Protein AF-A0A0M9AFN8-F1 (afdb_monomer_lite)

pLDDT: mean 87.75, std 12.38, range [36.56, 97.19]

Sequence (89 aa):
MLRGDDPQALLNWAEEYWPVIRDALLNPDDWDDQEWLSEVSELGHLYGLLKRARPTTPEERERLSRLVEDIRAVVSRYGLEPPKLPEGI

Foldseek 3Di:
DPDQDALVVLLVVLVVLPVLLLCLLVPVVVDDPVSSVVSVVCLVVSLVSLQSSPDDDPVSVVSSVVSQVVQCVRCVVVVDDTRDHHPPD

Secondary structure (DSSP, 8-state):
------HHHHHHHHHHHHHHHHHHHH-GGGS-HHHHHHHHHTHHHHHHHHHH----SHHHHHHHHHHHHHHHHHHGGGTPPPPPPPTT-

Radius of gyration: 13.6 Å; chains: 1; bounding box: 33×21×44 Å

Organism: Thermus aquaticus (NCBI:txid271)

Structure (mmCIF, N/CA/C/O backbone):
data_AF-A0A0M9AFN8-F1
#
_entry.id   AF-A0A0M9AFN8-F1
#
loop_
_atom_site.group_PDB
_atom_site.id
_atom_site.type_symbol
_atom_site.label_atom_id
_atom_site.label_alt_id
_atom_site.label_comp_id
_atom_site.label_asym_id
_atom_site.label_entity_id
_atom_site.label_seq_id
_atom_site.pdbx_PDB_ins_code
_atom_site.Cartn_x
_atom_site.Cartn_y
_atom_site.Cartn_z
_atom_site.occupancy
_atom_site.B_iso_or_equiv
_atom_site.auth_seq_id
_atom_site.auth_comp_id
_atom_site.auth_asym_id
_atom_site.auth_atom_id
_atom_site.pdbx_PDB_model_num
ATOM 1 N N . MET A 1 1 ? 9.840 2.471 25.805 1.00 36.56 1 MET A N 1
ATOM 2 C CA . MET A 1 1 ? 8.648 1.664 25.475 1.00 36.56 1 MET A CA 1
ATOM 3 C C . MET A 1 1 ? 8.041 2.270 24.226 1.00 36.56 1 MET A C 1
ATOM 5 O O . MET A 1 1 ? 7.437 3.330 24.324 1.00 36.56 1 MET A O 1
ATOM 9 N N . LEU A 1 2 ? 8.300 1.685 23.054 1.00 45.59 2 LEU A N 1
ATOM 10 C CA . LEU A 1 2 ? 7.596 2.073 21.833 1.00 45.59 2 LEU A CA 1
ATOM 11 C C . LEU A 1 2 ? 6.132 1.690 22.064 1.00 45.59 2 LEU A C 1
ATOM 13 O O . LEU A 1 2 ? 5.829 0.507 22.219 1.00 45.59 2 LEU A O 1
ATOM 17 N N . ARG A 1 3 ? 5.269 2.700 22.248 1.00 48.44 3 ARG A N 1
ATOM 18 C CA . ARG A 1 3 ? 3.811 2.532 22.242 1.00 48.44 3 ARG A CA 1
ATOM 19 C C . ARG A 1 3 ? 3.481 1.631 21.057 1.00 48.44 3 ARG A C 1
ATOM 21 O O . ARG A 1 3 ? 4.014 1.878 19.980 1.00 48.44 3 ARG A O 1
ATOM 28 N N . GLY A 1 4 ? 2.667 0.596 21.280 1.00 51.94 4 GLY A N 1
ATOM 29 C CA . GLY A 1 4 ? 2.112 -0.193 20.182 1.00 51.94 4 GLY A CA 1
ATOM 30 C C . GLY A 1 4 ? 1.627 0.775 19.114 1.00 51.94 4 GLY A C 1
ATOM 31 O O . GLY A 1 4 ? 0.946 1.741 19.462 1.00 51.94 4 GLY A O 1
ATOM 32 N N . ASP A 1 5 ? 2.132 0.605 17.895 1.00 70.69 5 ASP A N 1
ATOM 33 C CA . ASP A 1 5 ? 2.013 1.619 16.856 1.00 70.69 5 ASP A CA 1
ATOM 34 C C . ASP A 1 5 ? 0.551 2.010 16.692 1.00 70.69 5 ASP A C 1
ATOM 36 O O . ASP A 1 5 ? -0.308 1.141 16.537 1.00 70.69 5 ASP A O 1
ATOM 40 N N . ASP A 1 6 ? 0.280 3.307 16.787 1.00 86.69 6 ASP A N 1
ATOM 41 C CA . ASP A 1 6 ? -1.061 3.836 16.609 1.00 86.69 6 ASP A CA 1
ATOM 42 C C . ASP A 1 6 ? -1.563 3.460 15.200 1.00 86.69 6 ASP A C 1
ATOM 44 O O . ASP A 1 6 ? -0.926 3.855 14.215 1.00 86.69 6 ASP A O 1
ATOM 48 N N . PRO A 1 7 ? -2.662 2.686 15.085 1.00 86.12 7 PRO A N 1
ATOM 49 C CA . PRO A 1 7 ? -3.269 2.306 13.812 1.00 86.12 7 PRO A CA 1
ATOM 50 C C . PRO A 1 7 ? -3.420 3.477 12.846 1.00 86.12 7 PRO A C 1
ATOM 52 O O . PRO A 1 7 ? -3.072 3.355 11.672 1.00 86.12 7 PRO A O 1
ATOM 55 N N . GLN A 1 8 ? -3.863 4.633 13.347 1.00 90.25 8 GLN A N 1
ATOM 56 C CA . GLN A 1 8 ? -4.016 5.828 12.526 1.00 90.25 8 GLN A CA 1
ATOM 57 C C . GLN A 1 8 ? -2.684 6.349 12.001 1.00 90.25 8 GLN A C 1
ATOM 59 O O . GLN A 1 8 ? -2.580 6.634 10.812 1.00 90.25 8 GLN A O 1
ATOM 64 N N . ALA A 1 9 ? -1.660 6.453 12.850 1.00 91.06 9 ALA A N 1
ATOM 65 C CA . ALA A 1 9 ? -0.343 6.918 12.426 1.00 91.06 9 ALA A CA 1
ATOM 66 C C . ALA A 1 9 ? 0.260 6.015 11.339 1.00 91.06 9 ALA A C 1
ATOM 68 O O . ALA A 1 9 ? 0.796 6.516 10.353 1.00 91.06 9 ALA A O 1
ATOM 69 N N . LEU A 1 10 ? 0.120 4.693 11.483 1.00 91.69 10 LEU A N 1
ATOM 70 C CA . LEU A 1 10 ? 0.594 3.741 10.478 1.00 91.69 10 LEU A CA 1
ATOM 71 C C . LEU A 1 10 ? -0.165 3.848 9.155 1.00 91.69 10 LEU A C 1
ATOM 73 O O . LEU A 1 10 ? 0.458 3.773 8.098 1.00 91.69 10 LEU A O 1
ATOM 77 N N . LEU A 1 11 ? -1.489 4.023 9.203 1.00 92.50 11 LEU A N 1
ATOM 78 C CA . LEU A 1 11 ? -2.292 4.230 7.998 1.00 92.50 11 LEU A CA 1
ATOM 79 C C . LEU A 1 11 ? -1.948 5.552 7.318 1.00 92.50 11 LEU A C 1
ATOM 81 O O . LEU A 1 11 ? -1.780 5.564 6.106 1.00 92.50 11 LEU A O 1
ATOM 85 N N . ASN A 1 12 ? -1.766 6.630 8.083 1.00 93.44 12 ASN A N 1
ATOM 86 C CA . ASN A 1 12 ? -1.370 7.928 7.540 1.00 93.44 12 ASN A CA 1
ATOM 87 C C . ASN A 1 12 ? -0.027 7.831 6.804 1.00 93.44 12 ASN A C 1
ATOM 89 O O . ASN A 1 12 ? 0.082 8.305 5.680 1.00 93.44 12 ASN A O 1
ATOM 93 N N . TRP A 1 13 ? 0.971 7.167 7.398 1.00 92.88 13 TRP A N 1
ATOM 94 C CA . TRP A 1 13 ? 2.255 6.945 6.728 1.00 92.88 13 TRP A CA 1
ATOM 95 C C . TRP A 1 13 ? 2.090 6.104 5.464 1.00 92.88 13 TRP A C 1
ATOM 97 O O . TRP A 1 13 ? 2.622 6.452 4.418 1.00 92.88 13 TRP A O 1
ATOM 107 N N . ALA A 1 14 ? 1.325 5.014 5.531 1.00 93.75 14 ALA A N 1
ATOM 108 C CA . ALA A 1 14 ? 1.103 4.161 4.370 1.00 93.75 14 ALA A CA 1
ATOM 109 C C . ALA A 1 14 ? 0.403 4.906 3.214 1.00 93.75 14 ALA A C 1
ATOM 111 O O . ALA A 1 14 ? 0.765 4.717 2.054 1.00 93.75 14 ALA A O 1
ATOM 112 N N . GLU A 1 15 ? -0.566 5.766 3.528 1.00 95.00 15 GLU A N 1
ATOM 113 C CA . GLU A 1 15 ? -1.270 6.620 2.564 1.00 95.00 15 GLU A CA 1
ATOM 114 C C . GLU A 1 15 ? -0.387 7.742 1.997 1.00 95.00 15 GLU A C 1
ATOM 116 O O . GLU A 1 15 ? -0.622 8.174 0.872 1.00 95.00 15 GLU A O 1
ATOM 121 N N . GLU A 1 16 ? 0.631 8.191 2.734 1.00 94.19 16 GLU A N 1
ATOM 122 C CA . GLU A 1 16 ? 1.618 9.172 2.264 1.00 94.19 16 GLU A CA 1
ATOM 123 C C . GLU A 1 16 ? 2.654 8.539 1.323 1.00 94.19 16 GLU A C 1
ATOM 125 O O . GLU A 1 16 ? 2.966 9.109 0.280 1.00 94.19 16 GLU A O 1
ATOM 130 N N . TYR A 1 17 ? 3.140 7.334 1.644 1.00 91.31 17 TYR A N 1
ATOM 131 C CA . TYR A 1 17 ? 4.121 6.618 0.819 1.00 91.31 17 TYR A CA 1
ATOM 132 C C . TYR A 1 17 ? 3.529 6.079 -0.486 1.00 91.31 17 TYR A C 1
ATOM 134 O O . TYR A 1 17 ? 4.175 6.110 -1.534 1.00 91.31 17 TYR A O 1
ATOM 142 N N . TRP A 1 18 ? 2.306 5.545 -0.437 1.00 95.94 18 TRP A N 1
ATOM 143 C CA . TRP A 1 18 ? 1.754 4.786 -1.556 1.00 95.94 18 TRP A CA 1
ATOM 144 C C . TRP A 1 18 ? 1.653 5.556 -2.887 1.00 95.94 18 TRP A C 1
ATOM 146 O O . TRP A 1 18 ? 2.029 4.975 -3.904 1.00 95.94 18 TRP A O 1
ATOM 156 N N . PRO A 1 19 ? 1.197 6.823 -2.944 1.00 96.81 19 PRO A N 1
ATOM 157 C CA . PRO A 1 19 ? 1.060 7.549 -4.206 1.00 96.81 19 PRO A CA 1
ATOM 158 C C . PRO A 1 19 ? 2.357 7.640 -5.016 1.00 96.81 19 PRO A C 1
ATOM 160 O O . PRO A 1 19 ? 2.309 7.495 -6.234 1.00 96.81 19 PRO A O 1
ATOM 163 N N . VAL A 1 20 ? 3.498 7.829 -4.348 1.00 95.62 20 VAL A N 1
ATOM 164 C CA . VAL A 1 20 ? 4.815 7.948 -4.994 1.00 95.62 20 VAL A CA 1
ATOM 165 C C . VAL A 1 20 ? 5.239 6.606 -5.591 1.00 95.62 20 VAL A C 1
ATOM 167 O O . VAL A 1 20 ? 5.533 6.511 -6.779 1.00 95.62 20 VAL A O 1
ATOM 170 N N . ILE A 1 21 ? 5.151 5.538 -4.795 1.00 95.56 21 ILE A N 1
ATOM 171 C CA . ILE A 1 21 ? 5.463 4.170 -5.235 1.00 95.56 21 ILE A CA 1
ATOM 172 C C . ILE A 1 21 ? 4.535 3.747 -6.382 1.00 95.56 21 ILE A C 1
ATOM 174 O O . ILE A 1 21 ? 4.963 3.121 -7.351 1.00 95.56 21 ILE A O 1
ATOM 178 N N . ARG A 1 22 ? 3.246 4.089 -6.288 1.00 96.38 22 ARG A N 1
ATOM 179 C CA . ARG A 1 22 ? 2.252 3.820 -7.328 1.00 96.38 22 ARG A CA 1
ATOM 180 C C . ARG A 1 22 ? 2.607 4.514 -8.636 1.00 96.38 22 ARG A C 1
ATOM 182 O O . ARG A 1 22 ? 2.464 3.887 -9.683 1.00 96.38 22 ARG A O 1
ATOM 189 N N . ASP A 1 23 ? 3.004 5.781 -8.580 1.00 97.00 23 ASP A N 1
ATOM 190 C CA . ASP A 1 23 ? 3.389 6.542 -9.764 1.00 97.00 23 ASP A CA 1
ATOM 191 C C . ASP A 1 23 ? 4.635 5.945 -10.425 1.00 97.00 23 ASP A C 1
ATOM 193 O O . ASP A 1 23 ? 4.576 5.598 -11.602 1.00 97.00 23 ASP A O 1
ATOM 197 N N . ALA A 1 24 ? 5.685 5.670 -9.643 1.00 95.44 24 ALA A N 1
ATOM 198 C CA . ALA A 1 24 ? 6.895 5.004 -10.125 1.00 95.44 24 ALA A CA 1
ATOM 199 C C . ALA A 1 24 ? 6.591 3.642 -10.777 1.00 95.44 24 ALA A C 1
ATOM 201 O O . ALA A 1 24 ?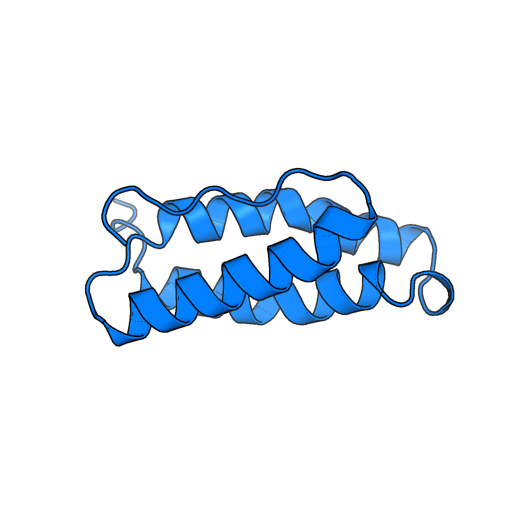 7.147 3.292 -11.817 1.00 95.44 24 ALA A O 1
ATOM 202 N N . LEU A 1 25 ? 5.666 2.861 -10.208 1.00 94.00 25 LEU A N 1
ATOM 203 C CA . LEU A 1 25 ? 5.239 1.601 -10.816 1.00 94.00 25 LEU A CA 1
ATOM 204 C C . LEU A 1 25 ? 4.506 1.832 -12.143 1.00 94.00 25 LEU A C 1
ATOM 206 O O . LEU A 1 25 ? 4.832 1.176 -13.130 1.00 94.00 25 LEU A O 1
ATOM 210 N N . LEU A 1 26 ? 3.509 2.718 -12.176 1.00 95.19 26 LEU A N 1
ATOM 211 C CA . LEU A 1 26 ? 2.627 2.895 -13.335 1.00 95.19 26 LEU A CA 1
ATOM 212 C C . LEU A 1 26 ? 3.271 3.659 -14.497 1.00 95.19 26 LEU A C 1
ATOM 214 O O . LEU A 1 26 ? 2.890 3.403 -15.641 1.00 95.19 26 LEU A O 1
ATOM 218 N N . ASN A 1 27 ? 4.221 4.545 -14.207 1.00 95.31 27 ASN A N 1
ATOM 219 C CA . ASN A 1 27 ? 4.855 5.446 -15.165 1.00 95.31 27 ASN A CA 1
ATOM 220 C C . ASN A 1 27 ? 6.393 5.334 -15.098 1.00 95.31 27 ASN A C 1
ATOM 222 O O . ASN A 1 27 ? 7.063 6.331 -14.858 1.00 95.31 27 ASN A O 1
ATOM 226 N N . PRO A 1 28 ? 6.992 4.143 -15.295 1.00 93.31 28 PRO A N 1
ATOM 227 C CA . PRO A 1 28 ? 8.431 3.950 -15.088 1.00 93.31 28 PRO A CA 1
ATOM 228 C C . PRO A 1 28 ? 9.302 4.821 -16.007 1.00 93.31 28 PRO A C 1
ATOM 230 O O . PRO A 1 28 ? 10.398 5.196 -15.614 1.00 93.31 28 PRO A O 1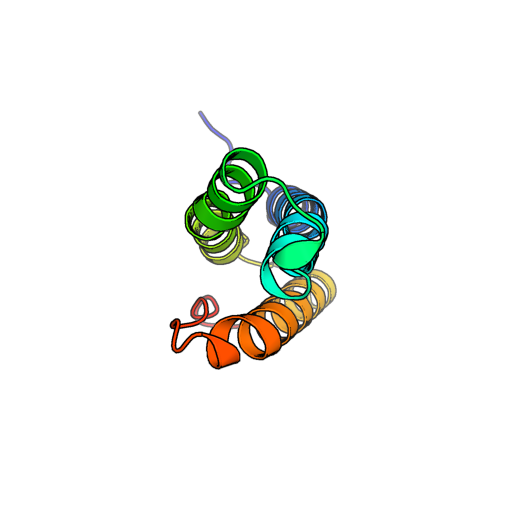
ATOM 233 N N . ASP A 1 29 ? 8.807 5.179 -17.197 1.00 95.19 29 ASP A N 1
ATOM 234 C CA . ASP A 1 29 ? 9.530 6.017 -18.165 1.00 95.19 29 ASP A CA 1
ATOM 235 C C . ASP A 1 29 ? 9.649 7.495 -17.733 1.00 95.19 29 ASP A C 1
ATOM 237 O O . ASP A 1 29 ? 10.463 8.231 -18.293 1.00 95.19 29 ASP A O 1
ATOM 241 N N . ASP A 1 30 ? 8.849 7.936 -16.755 1.00 96.44 30 ASP A N 1
ATOM 242 C CA . ASP A 1 30 ? 8.882 9.308 -16.227 1.00 96.44 30 ASP A CA 1
ATOM 243 C C . ASP A 1 30 ? 9.951 9.493 -15.131 1.00 96.44 30 ASP A C 1
ATOM 245 O O . ASP A 1 30 ? 10.182 10.614 -14.673 1.00 96.44 30 ASP A O 1
ATOM 249 N N . TRP A 1 31 ? 10.605 8.406 -14.714 1.00 95.94 31 TRP A N 1
ATOM 250 C CA . TRP A 1 31 ? 11.525 8.365 -13.582 1.00 95.94 31 TRP A CA 1
ATOM 251 C C . TR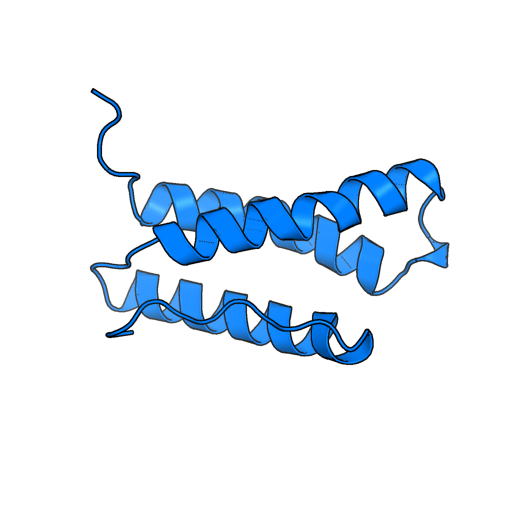P A 1 31 ? 12.953 8.045 -14.029 1.00 95.94 31 TRP A C 1
ATOM 253 O O . TRP A 1 31 ? 13.177 7.282 -14.967 1.00 95.94 31 TRP A O 1
ATOM 263 N N . ASP A 1 32 ? 13.941 8.601 -13.325 1.00 97.19 32 ASP A N 1
ATOM 264 C CA . ASP A 1 32 ? 15.320 8.122 -13.441 1.00 97.19 32 ASP A CA 1
ATOM 265 C C . ASP A 1 32 ? 15.437 6.700 -12.867 1.00 97.19 32 ASP A C 1
ATOM 267 O O . ASP A 1 32 ? 14.807 6.392 -11.856 1.00 97.19 32 ASP A O 1
ATOM 271 N N . ASP A 1 33 ? 16.272 5.842 -13.463 1.00 95.31 33 ASP A N 1
ATOM 272 C CA . ASP A 1 33 ? 16.443 4.443 -13.034 1.00 95.31 33 ASP A CA 1
ATOM 273 C C . ASP A 1 33 ? 16.775 4.319 -11.533 1.00 95.31 33 ASP A C 1
ATOM 275 O O . ASP A 1 33 ? 16.313 3.393 -10.855 1.00 95.31 33 ASP A O 1
ATOM 279 N N . GLN A 1 34 ? 17.586 5.238 -10.996 1.00 95.88 34 GLN A N 1
ATOM 280 C CA . GLN A 1 34 ? 17.984 5.226 -9.592 1.00 95.88 34 GLN A CA 1
ATOM 281 C C . GLN A 1 34 ? 16.846 5.697 -8.680 1.00 95.88 34 GLN A C 1
ATOM 283 O O . GLN A 1 34 ? 16.643 5.110 -7.613 1.00 95.88 34 GLN A O 1
ATOM 288 N N . GLU A 1 35 ? 16.112 6.734 -9.084 1.00 95.56 35 GLU A N 1
ATOM 289 C CA . GLU A 1 35 ? 14.948 7.234 -8.344 1.00 95.56 35 GLU A CA 1
ATOM 290 C C . GLU A 1 35 ? 13.825 6.194 -8.348 1.00 95.56 35 GLU A C 1
ATOM 292 O O . GLU A 1 35 ? 13.325 5.820 -7.288 1.00 95.56 35 GLU A O 1
ATOM 297 N N . TRP A 1 36 ? 13.522 5.622 -9.514 1.00 95.56 36 TRP A N 1
ATOM 298 C CA . TRP A 1 36 ? 12.557 4.542 -9.672 1.00 95.56 36 TRP A CA 1
ATOM 299 C C . TRP A 1 36 ? 12.877 3.355 -8.757 1.00 95.56 36 TRP A C 1
ATOM 301 O O . TRP A 1 36 ? 12.013 2.880 -8.015 1.00 95.56 36 TRP A O 1
ATOM 311 N N . LEU A 1 37 ? 14.133 2.891 -8.761 1.00 93.44 37 LEU A N 1
ATOM 312 C CA . LEU A 1 37 ? 14.554 1.770 -7.922 1.00 93.44 37 LEU A CA 1
ATOM 313 C C . LEU A 1 37 ? 14.430 2.099 -6.428 1.00 93.44 37 LEU A C 1
ATOM 315 O O . LEU A 1 37 ? 14.058 1.219 -5.646 1.00 93.44 37 LEU A O 1
ATOM 319 N N . SER A 1 38 ? 14.738 3.338 -6.034 1.00 94.25 38 SER A N 1
ATOM 320 C CA . SER A 1 38 ? 14.590 3.812 -4.656 1.00 94.25 38 SER A CA 1
ATOM 321 C C . SER A 1 38 ? 13.134 3.713 -4.198 1.00 94.25 38 SER A C 1
ATOM 323 O O . SER A 1 38 ? 12.856 3.047 -3.201 1.00 94.25 38 SER A O 1
ATOM 325 N N . GLU A 1 39 ? 12.196 4.267 -4.969 1.00 94.25 39 GLU A N 1
ATOM 326 C CA . GLU A 1 39 ? 10.774 4.270 -4.602 1.00 94.25 39 GLU A CA 1
ATOM 327 C C . GLU A 1 39 ? 10.167 2.863 -4.606 1.00 94.25 39 GLU A C 1
ATOM 329 O O . GLU A 1 39 ? 9.482 2.458 -3.665 1.00 94.25 39 GLU A O 1
ATOM 334 N N . VAL A 1 40 ? 10.458 2.049 -5.625 1.00 91.50 40 VAL A N 1
ATOM 335 C CA . VAL A 1 40 ? 9.923 0.680 -5.697 1.00 91.50 40 VAL A CA 1
ATOM 336 C C . VAL A 1 40 ? 10.474 -0.204 -4.568 1.00 91.50 40 VAL A C 1
ATOM 338 O O . VAL A 1 40 ? 9.774 -1.104 -4.094 1.00 91.50 40 VAL A O 1
ATOM 341 N N . SER A 1 41 ? 11.687 0.066 -4.072 1.00 91.62 41 SER A N 1
ATOM 342 C CA . SER A 1 41 ? 12.265 -0.661 -2.931 1.00 91.62 41 SER A CA 1
ATOM 343 C C . SER A 1 41 ? 11.508 -0.419 -1.617 1.00 91.62 41 SER A C 1
ATOM 345 O O . SER A 1 41 ? 11.446 -1.318 -0.770 1.00 91.62 41 SER A O 1
ATOM 347 N N . GLU A 1 42 ? 10.853 0.735 -1.466 1.00 93.62 42 GLU A N 1
ATOM 348 C CA . GLU A 1 42 ? 10.034 1.072 -0.291 1.00 93.62 42 GLU A CA 1
ATOM 349 C C . GLU A 1 42 ? 8.716 0.280 -0.226 1.00 93.62 42 GLU A C 1
ATOM 351 O O . GLU A 1 42 ? 8.060 0.223 0.820 1.00 93.62 42 GLU A O 1
ATOM 356 N N . LEU A 1 43 ? 8.346 -0.443 -1.291 1.00 91.56 43 LEU A N 1
ATOM 357 C CA . LEU A 1 43 ? 7.153 -1.295 -1.309 1.00 91.56 43 LEU A CA 1
ATOM 358 C C . LEU A 1 43 ? 7.164 -2.335 -0.171 1.00 91.56 43 LEU A C 1
ATOM 360 O O . LEU A 1 43 ? 6.134 -2.614 0.450 1.00 91.56 43 LEU A O 1
ATOM 364 N N . GLY A 1 44 ? 8.340 -2.882 0.154 1.00 90.00 44 GLY A N 1
ATOM 365 C CA . GLY A 1 44 ? 8.500 -3.806 1.277 1.00 90.00 44 GLY A CA 1
ATOM 366 C C . GLY A 1 44 ? 8.237 -3.146 2.636 1.00 90.00 44 GLY A C 1
ATOM 367 O O . GLY A 1 44 ? 7.611 -3.757 3.510 1.00 90.00 44 GLY A O 1
ATOM 368 N N . HIS A 1 45 ? 8.668 -1.892 2.804 1.00 91.31 45 HIS A N 1
ATOM 369 C CA . HIS A 1 45 ? 8.410 -1.105 4.007 1.00 91.31 45 HIS A CA 1
ATOM 370 C C . HIS A 1 45 ? 6.913 -0.812 4.159 1.00 91.31 45 HIS A C 1
ATOM 372 O O . HIS A 1 45 ? 6.337 -1.094 5.216 1.00 91.31 45 HIS A O 1
ATOM 378 N N . LEU A 1 46 ? 6.262 -0.372 3.076 1.00 92.69 46 LEU A N 1
ATOM 379 C CA . LEU A 1 46 ? 4.819 -0.136 3.019 1.00 92.69 46 LEU A CA 1
ATOM 380 C C . LEU A 1 46 ? 4.026 -1.376 3.459 1.00 92.69 46 LEU A C 1
ATOM 382 O O . LEU A 1 46 ? 3.131 -1.288 4.300 1.00 92.69 46 LEU A O 1
ATOM 386 N N . TYR A 1 47 ? 4.393 -2.568 2.980 1.00 90.81 47 TYR A N 1
ATOM 387 C CA . TYR A 1 47 ? 3.741 -3.813 3.405 1.00 90.81 47 TYR A CA 1
ATOM 388 C C . TYR A 1 47 ? 3.917 -4.093 4.902 1.00 90.81 47 TYR A C 1
ATOM 390 O O . TYR A 1 47 ? 3.019 -4.650 5.542 1.00 90.81 47 TYR A O 1
ATOM 398 N N . GLY A 1 48 ? 5.064 -3.717 5.469 1.00 89.75 48 GLY A N 1
ATOM 399 C CA . GLY A 1 48 ? 5.324 -3.785 6.903 1.00 89.75 48 GLY A CA 1
ATOM 400 C C . GLY A 1 48 ? 4.397 -2.875 7.713 1.00 89.75 48 GLY A C 1
ATOM 401 O O . GLY A 1 48 ? 3.860 -3.320 8.730 1.00 89.75 48 GLY A O 1
ATOM 402 N N . LEU A 1 49 ? 4.165 -1.642 7.246 1.00 90.56 49 LEU A N 1
ATOM 403 C CA . LEU A 1 49 ? 3.239 -0.690 7.872 1.00 90.56 49 LEU A CA 1
ATOM 404 C C . LEU A 1 49 ? 1.805 -1.235 7.873 1.00 90.56 49 LEU A C 1
ATOM 406 O O . LEU A 1 49 ? 1.180 -1.334 8.931 1.00 90.56 49 LEU A O 1
ATOM 410 N N . LEU A 1 50 ? 1.319 -1.693 6.716 1.00 90.81 50 LEU A N 1
ATOM 411 C CA . LEU A 1 50 ? -0.050 -2.199 6.551 1.00 90.81 50 LEU A CA 1
ATOM 412 C C . LEU A 1 50 ? -0.339 -3.420 7.436 1.00 90.81 50 LEU A C 1
ATOM 414 O O . LEU A 1 50 ? -1.407 -3.521 8.037 1.00 90.81 50 LEU A O 1
ATOM 418 N N . LYS A 1 51 ? 0.630 -4.334 7.582 1.00 89.12 51 LYS A N 1
ATOM 419 C CA . LYS A 1 51 ? 0.503 -5.497 8.481 1.00 89.12 51 LYS A CA 1
ATOM 420 C C . LYS A 1 51 ? 0.434 -5.107 9.961 1.00 89.12 51 LYS A C 1
ATOM 422 O O . LYS A 1 51 ? -0.135 -5.853 10.760 1.00 89.12 51 LYS A O 1
ATOM 427 N N . ARG A 1 52 ? 1.030 -3.973 10.344 1.00 88.62 52 ARG A N 1
ATOM 428 C CA . ARG A 1 52 ? 1.058 -3.478 11.731 1.00 88.62 52 ARG A CA 1
ATOM 429 C C . ARG A 1 52 ? -0.138 -2.600 12.076 1.00 88.62 52 ARG A C 1
ATOM 431 O O . ARG A 1 52 ? -0.483 -2.540 13.250 1.00 88.62 52 ARG A O 1
ATOM 438 N N . ALA A 1 53 ? -0.797 -2.002 11.084 1.00 85.94 53 ALA A N 1
ATOM 439 C CA . ALA A 1 53 ? -1.835 -0.984 11.243 1.00 85.94 53 ALA A CA 1
ATOM 440 C C . ALA A 1 53 ? -3.108 -1.414 12.002 1.00 85.94 53 ALA A C 1
ATOM 442 O O . ALA A 1 53 ? -3.989 -0.585 12.142 1.00 85.94 53 ALA A O 1
ATOM 443 N N . ARG A 1 54 ? -3.214 -2.665 12.492 1.00 86.50 54 ARG A N 1
ATOM 444 C CA . ARG A 1 54 ? -4.272 -3.242 13.365 1.00 86.50 54 ARG A CA 1
ATOM 445 C C . ARG A 1 54 ? -5.464 -2.301 13.649 1.00 86.50 54 ARG A C 1
ATOM 447 O O . ARG A 1 54 ? -5.574 -1.785 14.762 1.00 86.50 54 ARG A O 1
ATOM 454 N N . PRO A 1 55 ? -6.359 -2.088 12.670 1.00 87.12 55 PRO A N 1
ATOM 455 C CA . PRO A 1 55 ? -7.406 -1.085 12.789 1.00 87.12 55 PRO A CA 1
ATOM 456 C C . PRO A 1 55 ? -8.421 -1.476 13.861 1.00 87.12 55 PRO A C 1
ATOM 458 O O . PRO A 1 55 ? -8.859 -2.625 13.962 1.00 87.12 55 PRO A O 1
ATOM 461 N N . THR A 1 56 ? -8.804 -0.493 14.661 1.00 89.31 56 THR A N 1
ATOM 462 C CA . THR A 1 56 ? -9.710 -0.635 15.805 1.00 89.31 56 THR A CA 1
ATOM 463 C C . THR A 1 56 ? -11.097 -0.072 15.522 1.00 89.31 56 THR A C 1
ATOM 465 O O . THR A 1 56 ? -12.059 -0.462 16.183 1.00 89.31 56 THR A O 1
ATOM 468 N N . THR A 1 57 ? -11.226 0.780 14.502 1.00 91.25 57 THR A N 1
ATOM 469 C CA . THR A 1 57 ? -12.494 1.387 14.079 1.00 91.25 57 THR A CA 1
ATOM 470 C C . THR A 1 57 ? -12.920 0.927 12.676 1.00 91.25 57 THR A C 1
ATOM 472 O O . THR A 1 57 ? -12.078 0.501 11.882 1.00 91.25 57 THR A O 1
ATOM 475 N N . PRO A 1 58 ? -14.223 1.007 12.329 1.00 93.50 58 PRO A N 1
ATOM 476 C CA . PRO A 1 58 ? -14.696 0.718 10.972 1.00 93.50 58 PRO A CA 1
ATOM 477 C C . PRO A 1 58 ? -14.047 1.598 9.897 1.00 93.50 58 PRO A C 1
ATOM 479 O O . PRO A 1 58 ? -13.734 1.109 8.818 1.00 93.50 58 PRO A O 1
ATOM 482 N N . GLU A 1 59 ? -13.799 2.872 10.207 1.00 93.94 59 GLU A N 1
ATOM 483 C CA . GLU A 1 59 ? -13.154 3.816 9.290 1.00 93.94 59 GLU A CA 1
ATOM 484 C C . GLU A 1 59 ? -11.712 3.398 8.969 1.00 93.94 59 GLU A C 1
ATOM 486 O O . GLU A 1 59 ? -11.320 3.349 7.806 1.00 93.94 59 GLU A O 1
ATOM 491 N N . GLU A 1 60 ? -10.928 3.018 9.980 1.00 93.06 60 GLU A N 1
ATOM 492 C CA . GLU A 1 60 ? -9.560 2.525 9.779 1.00 93.06 60 GLU A CA 1
ATOM 493 C C . GLU A 1 60 ? -9.532 1.219 8.970 1.00 93.06 60 GLU A C 1
ATOM 495 O O . GLU A 1 60 ? -8.650 1.030 8.132 1.00 93.06 60 GLU A O 1
ATOM 500 N N . ARG A 1 61 ? -10.506 0.322 9.185 1.00 93.62 61 ARG A N 1
ATOM 501 C CA . ARG A 1 61 ? -10.645 -0.916 8.396 1.00 93.62 61 ARG A CA 1
ATOM 502 C C . ARG A 1 61 ? -10.932 -0.613 6.935 1.00 93.62 61 ARG A C 1
ATOM 504 O O . ARG A 1 61 ? -10.320 -1.217 6.061 1.00 93.62 61 ARG A O 1
ATOM 511 N N . GLU A 1 62 ? -11.846 0.317 6.676 1.00 94.81 62 GLU A N 1
ATOM 512 C CA . GLU A 1 62 ? -12.198 0.724 5.320 1.00 94.81 62 GLU A CA 1
ATOM 513 C C . GLU A 1 62 ? -11.012 1.384 4.609 1.00 94.81 62 GLU A C 1
ATOM 515 O O . GLU A 1 62 ? -10.705 1.020 3.473 1.00 94.81 62 GLU A O 1
ATOM 520 N N . ARG A 1 63 ? -10.295 2.288 5.289 1.00 94.81 63 ARG A N 1
ATOM 521 C CA . ARG A 1 63 ? -9.059 2.902 4.778 1.00 94.81 63 ARG A CA 1
ATOM 522 C C . ARG A 1 63 ? -8.011 1.850 4.426 1.00 94.81 63 ARG A C 1
ATOM 524 O O . ARG A 1 63 ? -7.518 1.833 3.299 1.00 94.81 63 ARG A O 1
ATOM 531 N N . LEU A 1 64 ? -7.733 0.924 5.347 1.00 94.38 64 LEU A N 1
ATOM 532 C CA . LEU A 1 64 ? -6.784 -0.164 5.113 1.00 94.38 64 LEU A CA 1
ATOM 533 C C . LEU A 1 64 ? -7.218 -1.063 3.946 1.00 94.38 64 LEU A C 1
ATOM 535 O O . LEU A 1 64 ? -6.391 -1.399 3.101 1.00 94.38 64 LEU A O 1
ATOM 539 N N . SER A 1 65 ? -8.500 -1.437 3.877 1.00 93.12 65 SER A N 1
ATOM 540 C CA . SER A 1 65 ? -9.029 -2.283 2.800 1.00 93.12 65 SER A CA 1
ATOM 541 C C . SER A 1 65 ? -8.860 -1.615 1.439 1.00 93.12 65 SER A C 1
ATOM 543 O O . SER A 1 65 ? -8.285 -2.220 0.537 1.00 93.12 65 SER A O 1
ATOM 545 N N . ARG A 1 66 ? -9.279 -0.349 1.308 1.00 94.69 66 ARG A N 1
ATOM 546 C CA . ARG A 1 66 ? -9.148 0.422 0.062 1.00 94.69 66 ARG A CA 1
ATOM 547 C C . ARG A 1 66 ? -7.689 0.544 -0.374 1.00 94.69 66 ARG A C 1
ATOM 549 O O . ARG A 1 66 ? -7.383 0.337 -1.545 1.00 94.69 66 ARG A O 1
ATOM 556 N N . LEU A 1 67 ? -6.788 0.834 0.564 1.00 94.94 67 LEU A N 1
ATOM 557 C CA . LEU A 1 67 ? -5.362 0.959 0.274 1.00 94.94 67 LEU A CA 1
ATOM 558 C C . LEU A 1 67 ? -4.758 -0.374 -0.195 1.00 94.94 67 LEU A C 1
ATOM 560 O O . LEU A 1 67 ? -4.053 -0.416 -1.199 1.00 94.94 67 LEU A O 1
ATOM 564 N N . VAL A 1 68 ? -5.073 -1.485 0.478 1.00 93.69 68 VAL A N 1
ATOM 565 C CA . VAL A 1 68 ? -4.594 -2.820 0.078 1.00 93.69 68 VAL A CA 1
ATOM 566 C C . VAL A 1 68 ? -5.174 -3.265 -1.266 1.00 93.69 68 VAL A C 1
ATOM 568 O O . VAL A 1 68 ? -4.472 -3.919 -2.041 1.00 93.69 68 VAL A O 1
ATOM 571 N N . GLU A 1 69 ? -6.430 -2.933 -1.561 1.00 93.94 69 GLU A N 1
ATOM 572 C CA . GLU A 1 69 ? -7.055 -3.211 -2.857 1.00 93.94 69 GLU A CA 1
ATOM 573 C C . GLU A 1 69 ? -6.391 -2.432 -3.995 1.00 93.94 69 GLU A C 1
ATOM 575 O O . GLU A 1 69 ? -6.073 -3.029 -5.026 1.00 93.94 69 GLU A O 1
ATOM 580 N N . ASP A 1 70 ? -6.114 -1.140 -3.800 1.00 95.50 70 ASP A N 1
ATOM 581 C CA . ASP A 1 70 ? -5.433 -0.311 -4.800 1.00 95.50 70 ASP A CA 1
ATOM 582 C C . ASP A 1 70 ? -3.996 -0.803 -5.044 1.00 95.50 70 ASP A C 1
ATOM 584 O O . ASP A 1 70 ? -3.600 -1.031 -6.189 1.00 95.50 70 ASP A O 1
ATOM 588 N N . ILE A 1 71 ? -3.257 -1.111 -3.971 1.00 94.12 71 ILE A N 1
ATOM 589 C CA . ILE A 1 71 ? -1.932 -1.743 -4.053 1.00 94.12 71 ILE A CA 1
ATOM 590 C C . ILE A 1 71 ? -2.013 -3.047 -4.845 1.00 94.12 71 ILE A C 1
ATOM 592 O O . ILE A 1 71 ? -1.256 -3.243 -5.794 1.00 94.12 71 ILE A O 1
ATOM 596 N N . ARG A 1 72 ? -2.959 -3.933 -4.514 1.00 91.69 72 ARG A N 1
ATOM 597 C CA . ARG A 1 72 ? -3.153 -5.213 -5.210 1.00 91.69 72 ARG A CA 1
ATOM 598 C C . ARG A 1 72 ? -3.424 -5.024 -6.701 1.00 91.69 72 ARG A C 1
ATOM 600 O O . ARG A 1 72 ? -2.874 -5.773 -7.511 1.00 91.69 72 ARG A O 1
ATOM 607 N N . ALA A 1 73 ? -4.251 -4.051 -7.072 1.00 93.00 73 ALA A N 1
ATOM 608 C CA . ALA A 1 73 ? -4.583 -3.772 -8.466 1.00 93.00 73 ALA A CA 1
ATOM 609 C C . ALA A 1 73 ? -3.365 -3.311 -9.286 1.00 93.00 73 ALA A C 1
ATOM 611 O O . ALA A 1 73 ? -3.276 -3.617 -10.478 1.00 93.00 73 ALA A O 1
ATOM 612 N N . VAL A 1 74 ? -2.419 -2.613 -8.653 1.00 93.50 74 VAL A N 1
ATOM 613 C CA . VAL A 1 74 ? -1.183 -2.151 -9.297 1.00 93.50 74 VAL A CA 1
ATOM 614 C C . VAL A 1 74 ? -0.133 -3.262 -9.329 1.00 93.50 74 VAL A C 1
ATOM 616 O O . VAL A 1 74 ? 0.318 -3.642 -10.407 1.00 93.50 74 VAL A O 1
ATOM 619 N N . VAL A 1 75 ? 0.220 -3.845 -8.179 1.00 90.88 75 VAL A N 1
ATOM 620 C CA . VAL A 1 75 ? 1.361 -4.778 -8.068 1.00 90.88 75 VAL A CA 1
ATOM 621 C C . VAL A 1 75 ? 1.107 -6.129 -8.746 1.00 90.88 75 VAL A C 1
ATOM 623 O O . VAL A 1 75 ? 2.048 -6.775 -9.206 1.00 90.88 75 VAL A O 1
ATOM 626 N N . SER A 1 76 ? -0.160 -6.539 -8.892 1.00 88.94 76 SER A N 1
ATOM 627 C CA . SER A 1 76 ? -0.523 -7.769 -9.617 1.00 88.94 76 SER A CA 1
ATOM 628 C C . SER A 1 76 ? -0.123 -7.740 -11.095 1.00 88.94 76 SER A C 1
ATOM 630 O O . SER A 1 76 ? 0.162 -8.794 -11.663 1.00 88.94 76 SER A O 1
ATOM 632 N N . ARG A 1 77 ? -0.016 -6.551 -11.706 1.00 87.62 77 ARG A N 1
ATOM 633 C CA . ARG A 1 77 ? 0.473 -6.379 -13.087 1.00 87.62 77 ARG A CA 1
ATOM 634 C C . ARG A 1 77 ? 1.932 -6.809 -13.249 1.00 87.62 77 ARG A C 1
ATOM 636 O O . ARG A 1 77 ? 2.331 -7.193 -14.342 1.00 87.62 77 ARG A O 1
ATOM 643 N N . TYR A 1 78 ? 2.690 -6.795 -12.155 1.00 84.75 78 TYR A N 1
ATOM 644 C CA . TYR A 1 78 ? 4.105 -7.166 -12.093 1.00 84.75 78 TYR A CA 1
ATOM 645 C C . TYR A 1 78 ? 4.309 -8.593 -11.559 1.00 84.75 78 TYR A C 1
ATOM 647 O O . TYR A 1 78 ? 5.436 -8.995 -11.287 1.00 84.75 78 TYR A O 1
ATOM 655 N N . GLY A 1 79 ? 3.230 -9.365 -11.366 1.00 82.75 79 GLY A N 1
ATOM 656 C CA . GLY A 1 79 ? 3.299 -10.711 -10.786 1.00 82.75 79 GLY A CA 1
ATOM 657 C C . GLY A 1 79 ? 3.708 -10.737 -9.308 1.00 82.75 79 GLY A C 1
ATOM 658 O O . GLY A 1 79 ? 4.076 -11.794 -8.800 1.00 82.75 79 GLY A O 1
ATOM 659 N N . LEU A 1 80 ? 3.657 -9.593 -8.617 1.00 82.12 80 LEU A N 1
ATOM 660 C CA . LEU A 1 80 ? 4.004 -9.486 -7.203 1.00 82.12 80 LEU A CA 1
ATOM 661 C C . LEU A 1 80 ? 2.825 -9.885 -6.314 1.00 82.12 80 LEU A C 1
ATOM 663 O O . LEU A 1 80 ? 1.661 -9.606 -6.619 1.00 82.12 80 LEU A O 1
ATOM 667 N N . GLU A 1 81 ? 3.133 -10.499 -5.172 1.00 77.25 81 GLU A N 1
ATOM 668 C CA . GLU A 1 81 ? 2.113 -10.816 -4.179 1.00 77.25 81 GLU A CA 1
ATOM 669 C C . GLU A 1 81 ? 1.741 -9.570 -3.354 1.00 77.25 81 GLU A C 1
ATOM 671 O O . GLU A 1 81 ? 2.616 -8.920 -2.772 1.00 77.25 81 GLU A O 1
ATOM 676 N N . PRO A 1 82 ? 0.444 -9.233 -3.259 1.00 72.94 82 PRO A N 1
ATOM 677 C CA . PRO A 1 82 ? -0.028 -8.128 -2.436 1.00 72.94 82 PRO A CA 1
ATOM 678 C C . PRO A 1 82 ? 0.076 -8.457 -0.937 1.00 72.94 82 PRO A C 1
ATOM 680 O O . PRO A 1 82 ? 0.090 -9.632 -0.546 1.00 72.94 82 PRO A O 1
ATOM 683 N N . PRO A 1 83 ? 0.055 -7.439 -0.058 1.00 73.12 83 PRO A N 1
ATOM 684 C CA . PRO A 1 83 ? 0.026 -7.672 1.375 1.00 73.12 83 PRO A CA 1
ATOM 685 C C . PRO A 1 83 ? -1.274 -8.390 1.768 1.00 73.12 83 PRO A C 1
ATOM 687 O O . PRO A 1 83 ? -2.371 -8.061 1.309 1.00 73.12 83 PRO A O 1
ATOM 690 N N . LYS A 1 84 ? -1.152 -9.401 2.636 1.00 77.94 84 LYS A N 1
ATOM 691 C CA . LYS A 1 84 ? -2.305 -10.034 3.286 1.00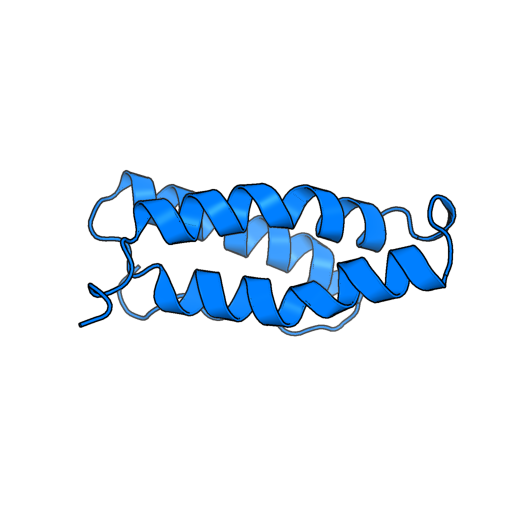 77.94 84 LYS A CA 1
ATOM 692 C C . LYS A 1 84 ? -2.816 -9.105 4.383 1.00 77.94 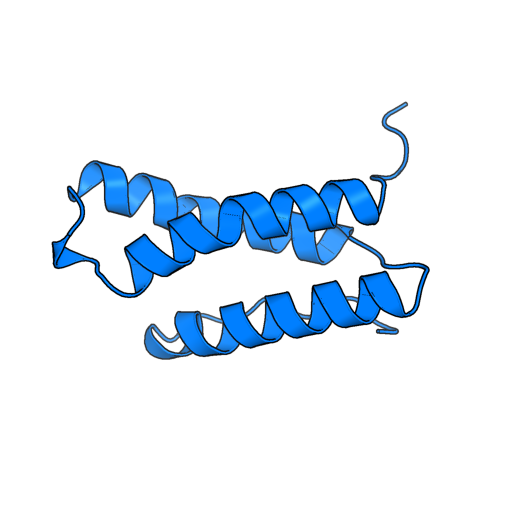84 LYS A C 1
ATOM 694 O O . LYS A 1 84 ? -2.015 -8.625 5.187 1.00 77.94 84 LYS A O 1
ATOM 699 N N . LEU A 1 85 ? -4.126 -8.872 4.406 1.00 75.38 85 LEU A N 1
ATOM 700 C CA . LEU A 1 85 ? -4.768 -8.112 5.475 1.00 75.38 85 LEU A CA 1
ATOM 701 C C . LEU A 1 85 ? -4.599 -8.839 6.823 1.00 75.38 85 LEU A C 1
ATOM 703 O O . LEU A 1 85 ? -4.553 -10.074 6.839 1.00 75.38 85 LEU A O 1
ATOM 707 N N . PRO A 1 86 ? -4.504 -8.102 7.945 1.00 69.19 86 PRO A N 1
ATOM 708 C CA . PRO A 1 86 ? -4.559 -8.696 9.277 1.00 69.19 86 PRO A CA 1
ATOM 709 C C . PRO A 1 86 ? -5.848 -9.511 9.463 1.00 69.19 86 PRO A C 1
ATOM 711 O O . PRO A 1 86 ? -6.910 -9.115 8.985 1.00 69.19 86 PRO A O 1
ATOM 714 N N . GLU A 1 87 ? -5.772 -10.639 10.172 1.00 60.53 87 GLU A N 1
ATOM 715 C CA . GLU A 1 87 ? -6.958 -11.444 10.491 1.00 60.53 87 GLU A CA 1
ATOM 716 C C . GLU A 1 87 ? -7.976 -10.616 11.299 1.00 60.53 87 GLU A C 1
ATOM 718 O O . GLU A 1 87 ? -7.619 -9.992 12.299 1.00 60.53 87 GLU A O 1
ATOM 723 N N . GLY A 1 88 ? -9.246 -10.617 10.878 1.00 59.16 88 GLY A N 1
ATOM 724 C CA . GLY A 1 88 ? -10.340 -9.931 11.582 1.00 59.16 88 GLY A CA 1
ATOM 725 C C . GLY A 1 88 ? -10.720 -8.540 11.058 1.00 59.16 88 GLY A C 1
ATOM 726 O O . GLY A 1 88 ? -11.504 -7.856 11.728 1.00 59.16 88 GLY A O 1
ATOM 727 N N . ILE A 1 89 ? -10.189 -8.135 9.896 1.00 57.03 89 ILE A N 1
ATOM 728 C CA . ILE A 1 89 ? -10.714 -7.018 9.085 1.00 57.03 89 ILE A CA 1
ATOM 729 C C . ILE A 1 89 ? -12.058 -7.4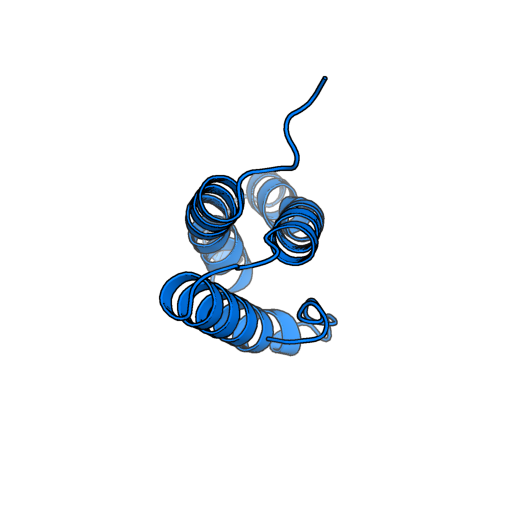16 8.492 1.00 57.03 89 ILE A C 1
ATOM 731 O O . ILE A 1 89 ? -12.103 -8.474 7.824 1.00 57.03 89 ILE A O 1
#